Protein AF-S7NZ92-F1 (afdb_monomer_lite)

Foldseek 3Di:
DDDDPDDDDDDQQDWDWDDDPNDTFIWTFHDKAWWKWFFWQFPVPRDTDTDIPVQWADDPDAQDWIWGQDPVRDTTITGGNDIDTPMDTDIGGPPPCPPPPPDDDDDDD

pLDDT: mean 76.32, std 17.83, range [32.72, 94.44]

Radius of gyration: 21.05 Å; chains: 1; bounding box: 50×42×50 Å

Organism: Myotis brandtii (NCBI:txid109478)

Structure (mmCIF, N/CA/C/O backbone):
data_AF-S7NZ92-F1
#
_entry.id   AF-S7NZ92-F1
#
loop_
_atom_site.group_PDB
_atom_site.id
_atom_site.type_symbol
_atom_site.label_atom_id
_atom_site.label_alt_id
_atom_site.label_comp_id
_atom_site.label_asym_id
_atom_site.label_entity_id
_atom_site.label_seq_id
_atom_site.pdbx_PDB_ins_code
_atom_site.Cartn_x
_atom_site.Cartn_y
_atom_site.Cartn_z
_atom_site.occupancy
_atom_site.B_iso_or_equiv
_atom_site.auth_seq_id
_atom_site.auth_comp_id
_atom_site.auth_asym_id
_atom_site.auth_atom_id
_atom_site.pdbx_PDB_model_num
ATOM 1 N N . MET A 1 1 ? -19.317 9.715 -14.986 1.00 36.38 1 MET A N 1
ATOM 2 C CA . MET A 1 1 ? -17.957 10.288 -14.896 1.00 36.38 1 MET A CA 1
ATOM 3 C C . MET A 1 1 ? -17.322 9.707 -13.641 1.00 36.38 1 MET A C 1
ATOM 5 O O . MET A 1 1 ? -17.813 10.002 -12.562 1.00 36.38 1 MET A O 1
ATOM 9 N N . LYS A 1 2 ? -16.367 8.776 -13.759 1.00 32.72 2 LYS A N 1
ATOM 10 C CA . LYS A 1 2 ? -15.789 8.065 -12.605 1.00 32.72 2 LYS A CA 1
ATOM 11 C C . LYS A 1 2 ? -14.279 8.299 -12.612 1.00 32.72 2 LYS A C 1
ATOM 13 O O . LYS A 1 2 ? -13.538 7.553 -13.234 1.00 32.72 2 LYS A O 1
ATOM 18 N N . ALA A 1 3 ? -13.858 9.404 -12.013 1.00 46.50 3 ALA A N 1
ATOM 19 C CA . ALA A 1 3 ? -12.460 9.764 -11.828 1.00 46.50 3 ALA A CA 1
ATOM 20 C C . ALA A 1 3 ? -12.362 10.514 -10.496 1.00 46.50 3 ALA A C 1
ATOM 22 O O . ALA A 1 3 ? -13.005 11.555 -10.389 1.00 46.50 3 ALA A O 1
ATOM 23 N N . ALA A 1 4 ? -11.656 9.946 -9.503 1.00 40.25 4 ALA A N 1
ATOM 24 C CA . ALA A 1 4 ? -10.888 10.691 -8.484 1.00 40.25 4 ALA A CA 1
ATOM 25 C C . ALA A 1 4 ? -10.345 9.861 -7.293 1.00 40.25 4 ALA A C 1
ATOM 27 O O . ALA A 1 4 ? -9.470 10.384 -6.618 1.00 40.25 4 ALA A O 1
ATOM 28 N N . ASP A 1 5 ? -10.791 8.627 -7.007 1.00 46.81 5 ASP A N 1
ATOM 29 C CA . ASP A 1 5 ? -10.475 7.988 -5.698 1.00 46.81 5 ASP A CA 1
ATOM 30 C C . ASP A 1 5 ? -9.790 6.610 -5.759 1.00 46.81 5 ASP A C 1
ATOM 32 O O . ASP A 1 5 ? -9.781 5.866 -4.784 1.00 46.81 5 ASP A O 1
ATOM 36 N N . GLU A 1 6 ? -9.190 6.239 -6.889 1.00 46.56 6 GLU A N 1
ATOM 37 C CA . GLU A 1 6 ? -8.277 5.091 -6.921 1.00 46.56 6 GLU A CA 1
ATOM 38 C C . GLU A 1 6 ? -6.860 5.623 -7.137 1.00 46.56 6 GLU A C 1
ATOM 40 O O . GLU A 1 6 ? -6.634 6.331 -8.125 1.00 46.56 6 GLU A O 1
ATOM 45 N N . PRO A 1 7 ? -5.905 5.360 -6.218 1.00 48.25 7 PRO A N 1
ATOM 46 C CA . PRO A 1 7 ? -4.523 5.765 -6.435 1.00 48.25 7 PRO A CA 1
ATOM 47 C C . PRO A 1 7 ? -4.075 5.191 -7.780 1.00 48.25 7 PRO A C 1
ATOM 49 O O . PRO A 1 7 ? -4.404 4.053 -8.108 1.00 48.25 7 PRO A O 1
ATOM 52 N N . ALA A 1 8 ? -3.406 6.008 -8.595 1.00 53.06 8 ALA A N 1
ATOM 53 C CA . ALA A 1 8 ? -3.039 5.653 -9.959 1.00 53.06 8 ALA A CA 1
ATOM 54 C C . ALA A 1 8 ? -2.104 4.431 -9.958 1.00 53.06 8 ALA A C 1
ATOM 56 O O . ALA A 1 8 ? -0.887 4.555 -9.827 1.00 53.06 8 ALA A O 1
ATOM 57 N N . TYR A 1 9 ? -2.686 3.239 -10.065 1.00 58.47 9 TYR A N 1
ATOM 58 C CA . TYR A 1 9 ? -1.952 1.994 -10.193 1.00 58.47 9 TYR A CA 1
ATOM 59 C C . TYR A 1 9 ? -1.434 1.889 -11.622 1.00 58.47 9 TYR A C 1
ATOM 61 O O . TYR A 1 9 ? -2.202 1.927 -12.584 1.00 58.47 9 TYR A O 1
ATOM 69 N N . LEU A 1 10 ? -0.120 1.755 -11.769 1.00 68.69 10 LEU A N 1
ATOM 70 C CA . LEU A 1 10 ? 0.480 1.491 -13.069 1.00 68.69 10 LEU A CA 1
ATOM 71 C C . LEU A 1 10 ? 0.170 0.045 -13.468 1.00 68.69 10 LEU A C 1
ATOM 73 O O . LEU A 1 10 ? 0.404 -0.883 -12.694 1.00 68.69 10 LEU A O 1
ATOM 77 N N . THR A 1 11 ? -0.384 -0.151 -14.661 1.00 73.50 11 THR A N 1
ATOM 78 C CA . THR A 1 11 ? -0.798 -1.470 -15.147 1.00 73.50 11 THR A CA 1
ATOM 79 C C . THR A 1 11 ? 0.395 -2.354 -15.511 1.00 73.50 11 THR A C 1
ATOM 81 O O . THR A 1 11 ? 1.471 -1.874 -15.871 1.00 73.50 11 THR A O 1
ATOM 84 N N . VAL A 1 12 ? 0.205 -3.676 -15.463 1.00 81.00 12 VAL A N 1
ATOM 85 C CA . VAL A 1 12 ? 1.179 -4.616 -16.036 1.00 81.00 12 VAL A CA 1
ATOM 86 C C . VAL A 1 12 ? 1.349 -4.309 -17.524 1.00 81.00 12 VAL A C 1
ATOM 88 O O . VAL A 1 12 ? 0.371 -4.108 -18.237 1.00 81.00 12 VAL A O 1
ATOM 91 N N . GLY A 1 13 ? 2.594 -4.267 -17.986 1.00 76.56 13 GLY A N 1
ATOM 92 C CA . GLY A 1 13 ? 2.947 -3.923 -19.359 1.00 76.56 13 GLY A CA 1
ATOM 93 C C . GLY A 1 13 ? 3.295 -2.451 -19.571 1.00 76.56 13 GLY A C 1
ATOM 94 O O . GLY A 1 13 ? 3.901 -2.148 -20.600 1.00 76.56 13 GLY A O 1
ATOM 95 N N . THR A 1 14 ? 2.997 -1.571 -18.607 1.00 80.31 14 THR A N 1
ATOM 96 C CA . THR A 1 14 ? 3.387 -0.157 -18.663 1.00 80.31 14 THR A CA 1
ATOM 97 C C . THR A 1 14 ? 4.907 -0.018 -18.620 1.00 80.31 14 THR A C 1
ATOM 99 O O . THR A 1 14 ? 5.577 -0.589 -17.751 1.00 80.31 14 THR A O 1
ATOM 102 N N . ASP A 1 15 ? 5.437 0.739 -19.577 1.00 82.12 15 ASP A N 1
ATOM 103 C CA . ASP A 1 15 ? 6.840 1.130 -19.641 1.00 82.12 15 ASP A CA 1
ATOM 104 C C . ASP A 1 15 ? 7.117 2.229 -18.611 1.00 82.12 15 ASP A C 1
ATOM 106 O O . ASP A 1 15 ? 6.418 3.240 -18.538 1.00 82.12 15 ASP A O 1
ATOM 110 N N . VAL A 1 16 ? 8.120 1.996 -17.772 1.00 83.19 16 VAL A N 1
ATOM 111 C CA . VAL A 1 16 ? 8.534 2.875 -16.679 1.00 83.19 16 VAL A CA 1
ATOM 112 C C . VAL A 1 16 ? 10.050 3.032 -16.682 1.00 83.19 16 VAL A C 1
ATOM 114 O O . VAL A 1 16 ? 10.788 2.146 -17.107 1.00 83.19 16 VAL A O 1
ATOM 117 N N . SER A 1 17 ? 10.546 4.155 -16.172 1.00 81.62 17 SER A N 1
ATOM 118 C CA . SER A 1 17 ? 11.979 4.381 -15.990 1.00 81.62 17 SER A CA 1
ATOM 119 C C . SER A 1 17 ? 12.363 4.169 -14.526 1.00 81.62 17 SER A C 1
ATOM 121 O O . SER A 1 17 ? 11.877 4.846 -13.620 1.00 81.62 17 SER A O 1
ATOM 123 N N . ALA A 1 18 ? 13.244 3.202 -14.274 1.00 79.00 18 ALA A N 1
ATOM 124 C CA . ALA A 1 18 ? 13.759 2.927 -12.940 1.00 79.00 18 ALA A CA 1
ATOM 125 C C . ALA A 1 18 ? 15.099 3.644 -12.744 1.00 79.00 18 ALA A C 1
ATOM 127 O O . ALA A 1 18 ? 16.046 3.419 -13.497 1.00 79.00 18 ALA A O 1
ATOM 128 N N . LYS A 1 19 ? 15.200 4.490 -11.714 1.00 78.81 19 LYS A N 1
ATOM 129 C CA . LYS A 1 19 ? 16.468 5.119 -11.330 1.00 78.81 19 LYS A CA 1
ATOM 130 C C . LYS A 1 19 ? 17.302 4.144 -10.501 1.00 78.81 19 LYS A C 1
ATOM 132 O O . LYS A 1 19 ? 16.913 3.785 -9.392 1.00 78.81 19 LYS A O 1
ATOM 137 N N . TYR A 1 20 ? 18.479 3.776 -10.992 1.00 74.62 20 TYR A N 1
ATOM 138 C CA . TYR A 1 20 ? 19.449 2.959 -10.272 1.00 74.62 20 TYR A CA 1
ATOM 139 C C . TYR A 1 20 ? 20.835 3.605 -10.341 1.00 74.62 20 TYR A C 1
ATOM 141 O O . TYR A 1 20 ? 21.366 3.844 -11.420 1.00 74.62 20 TYR A O 1
ATOM 149 N N . ARG A 1 21 ? 21.420 3.920 -9.175 1.00 79.50 21 ARG A N 1
ATOM 150 C CA . ARG A 1 21 ? 22.768 4.520 -9.046 1.00 79.50 21 ARG A CA 1
ATOM 151 C C . ARG A 1 21 ? 23.028 5.737 -9.960 1.00 79.50 21 ARG A C 1
ATOM 153 O O . ARG A 1 21 ? 24.134 5.923 -10.446 1.00 79.50 21 ARG A O 1
ATOM 160 N N . GLY A 1 22 ? 22.012 6.574 -10.181 1.00 78.44 22 GLY A N 1
ATOM 161 C CA . GLY A 1 22 ? 22.127 7.789 -11.003 1.00 78.44 22 GLY A CA 1
ATOM 162 C C . GLY A 1 22 ? 21.847 7.594 -12.496 1.00 78.44 22 GLY A C 1
ATOM 163 O O . GLY A 1 22 ? 21.729 8.588 -13.202 1.00 78.44 22 GLY A O 1
ATOM 164 N N . ALA A 1 23 ? 21.658 6.357 -12.958 1.00 77.50 23 ALA A N 1
ATOM 165 C CA . ALA A 1 23 ? 21.188 6.053 -14.304 1.00 77.50 23 ALA A CA 1
ATOM 166 C C . ALA A 1 23 ? 19.693 5.718 -14.290 1.00 77.50 23 ALA A C 1
ATOM 168 O O . ALA A 1 23 ? 19.182 5.164 -13.314 1.00 77.50 23 ALA A O 1
ATOM 169 N N . PHE A 1 24 ? 18.993 6.040 -15.373 1.00 76.69 24 PHE A N 1
ATOM 170 C CA . PHE A 1 24 ? 17.634 5.567 -15.609 1.00 76.69 24 PHE A CA 1
ATOM 171 C C . PHE A 1 24 ? 17.699 4.386 -16.573 1.00 76.69 24 PHE A C 1
ATOM 173 O O . PHE A 1 24 ? 18.244 4.517 -17.665 1.00 76.69 24 PHE A O 1
ATOM 180 N N . CYS A 1 25 ? 17.159 3.242 -16.161 1.00 78.50 25 CYS A N 1
ATOM 181 C CA . CYS A 1 25 ? 16.984 2.085 -17.030 1.00 78.50 25 CYS A CA 1
ATOM 182 C C . CYS A 1 25 ? 15.514 1.963 -17.417 1.00 78.50 25 CYS A C 1
ATOM 184 O O . CYS A 1 25 ? 14.629 2.091 -16.564 1.00 78.50 25 CYS A O 1
ATOM 186 N N . GLU A 1 26 ? 15.264 1.674 -18.688 1.00 80.94 26 GLU A N 1
ATOM 187 C CA . GLU A 1 26 ? 13.938 1.301 -19.159 1.00 80.94 26 GLU A CA 1
ATOM 188 C C . GLU A 1 26 ? 13.551 -0.043 -18.541 1.00 80.94 26 GLU A C 1
ATOM 190 O O . GLU A 1 26 ? 14.295 -1.030 -18.564 1.00 80.94 26 GLU A O 1
ATOM 195 N N . ALA A 1 27 ? 12.379 -0.069 -17.928 1.00 85.31 27 ALA A N 1
ATOM 196 C CA . ALA A 1 27 ? 11.841 -1.253 -17.306 1.00 85.31 27 ALA A CA 1
ATOM 197 C C . ALA A 1 27 ? 10.3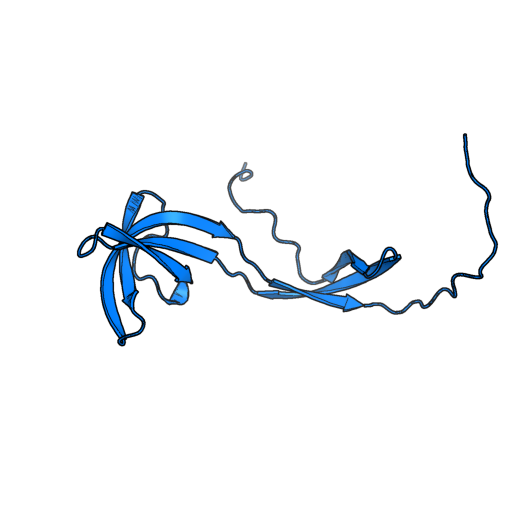53 -1.353 -17.625 1.00 85.31 27 ALA A C 1
ATOM 199 O O . ALA A 1 27 ? 9.653 -0.359 -17.782 1.00 85.31 27 ALA A O 1
ATOM 200 N N . LYS A 1 28 ? 9.850 -2.575 -17.711 1.00 82.81 28 LYS A N 1
ATOM 201 C CA . LYS A 1 28 ? 8.431 -2.830 -17.936 1.00 82.81 28 LYS A CA 1
ATOM 202 C C . LYS A 1 28 ? 7.837 -3.458 -16.692 1.00 82.81 28 LYS A C 1
ATOM 204 O O . LYS A 1 28 ? 8.413 -4.398 -16.139 1.00 82.81 28 LYS A O 1
ATOM 209 N N . ILE A 1 29 ? 6.686 -2.966 -16.242 1.00 85.94 29 ILE A N 1
ATOM 210 C CA . ILE A 1 29 ? 5.982 -3.567 -15.104 1.00 85.94 29 ILE A CA 1
ATOM 211 C C . ILE A 1 29 ? 5.540 -4.975 -15.496 1.00 85.94 29 ILE A C 1
ATOM 213 O O . ILE A 1 29 ? 4.751 -5.152 -16.419 1.00 85.94 29 ILE A O 1
ATOM 217 N N . LYS A 1 30 ? 6.045 -5.984 -14.786 1.00 83.25 30 LYS A N 1
ATOM 218 C CA . LYS A 1 30 ? 5.698 -7.394 -14.998 1.00 83.25 30 LYS A CA 1
ATOM 219 C C . LYS A 1 30 ? 4.596 -7.849 -14.056 1.00 83.25 30 LYS A C 1
ATOM 221 O O . LYS A 1 30 ? 3.701 -8.575 -14.470 1.00 83.25 30 LYS A O 1
ATOM 226 N N . THR A 1 31 ? 4.660 -7.434 -12.796 1.00 77.81 31 THR A N 1
ATOM 227 C CA . THR A 1 31 ? 3.640 -7.766 -11.800 1.00 77.81 31 THR A CA 1
ATOM 228 C C . THR A 1 31 ? 3.377 -6.580 -10.896 1.00 77.81 31 THR A C 1
ATOM 230 O O . THR A 1 31 ? 4.302 -5.886 -10.474 1.00 77.81 31 THR A O 1
ATOM 233 N N . VAL A 1 32 ? 2.104 -6.385 -10.573 1.00 80.75 32 VAL A N 1
ATOM 234 C CA . VAL A 1 32 ? 1.642 -5.399 -9.600 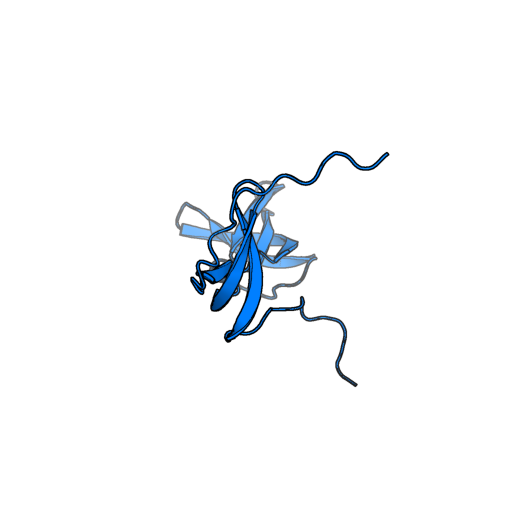1.00 80.75 32 VAL A CA 1
ATOM 235 C C . VAL A 1 32 ? 1.065 -6.173 -8.431 1.00 80.75 32 VAL A C 1
ATOM 237 O O . VAL A 1 32 ? 0.145 -6.969 -8.608 1.00 80.75 32 VAL A O 1
ATOM 240 N N . LYS A 1 33 ? 1.609 -5.959 -7.238 1.00 79.56 33 LYS A N 1
ATOM 241 C CA . LYS A 1 33 ? 1.052 -6.500 -6.002 1.00 79.56 33 LYS A CA 1
ATOM 242 C C . LYS A 1 33 ? 0.451 -5.346 -5.216 1.00 79.56 33 LYS A C 1
ATOM 244 O O . LYS A 1 33 ? 1.180 -4.576 -4.590 1.00 79.56 33 LYS A O 1
ATOM 249 N N . ARG A 1 34 ? -0.875 -5.223 -5.283 1.00 79.31 34 ARG A N 1
ATOM 250 C CA . ARG A 1 34 ? -1.621 -4.225 -4.516 1.00 79.31 34 ARG A CA 1
ATOM 251 C C . ARG A 1 34 ? -1.465 -4.532 -3.031 1.00 79.31 34 ARG A C 1
ATOM 253 O O . ARG A 1 34 ? -1.721 -5.656 -2.614 1.00 79.31 34 ARG A O 1
ATOM 260 N N . LEU A 1 35 ? -0.999 -3.553 -2.270 1.00 82.31 35 LEU A N 1
ATOM 261 C CA . LEU A 1 35 ? -0.737 -3.687 -0.841 1.00 82.31 35 LEU A CA 1
ATOM 262 C C . LEU A 1 35 ? -1.144 -2.396 -0.150 1.00 82.31 35 LEU A C 1
ATOM 264 O O . LEU A 1 35 ? -0.659 -1.323 -0.509 1.00 82.31 35 LEU A O 1
ATOM 268 N N . VAL A 1 36 ? -1.999 -2.500 0.864 1.00 86.19 36 VAL A N 1
ATOM 269 C CA . VAL A 1 36 ? -2.415 -1.347 1.661 1.00 86.19 36 VAL A CA 1
ATOM 270 C C . VAL A 1 36 ? -1.919 -1.538 3.087 1.00 86.19 36 VAL A C 1
ATOM 272 O O . VAL A 1 36 ? -2.246 -2.504 3.770 1.00 86.19 36 VAL A O 1
ATOM 275 N N . LYS A 1 37 ? -1.100 -0.596 3.552 1.00 89.75 37 LYS A N 1
ATOM 276 C CA . LYS A 1 37 ? -0.686 -0.510 4.951 1.00 89.75 37 LYS A CA 1
ATOM 277 C C . LYS A 1 37 ? -1.731 0.282 5.720 1.00 89.75 37 LYS A C 1
ATOM 279 O O . LYS A 1 37 ? -1.892 1.489 5.529 1.00 89.75 37 LYS A O 1
ATOM 284 N N . VAL A 1 38 ? -2.422 -0.408 6.608 1.00 91.94 38 VAL A N 1
ATOM 285 C CA . VAL A 1 38 ? -3.437 0.134 7.497 1.00 91.94 38 VAL A CA 1
ATOM 286 C C . VAL A 1 38 ? -2.769 0.468 8.825 1.00 91.94 38 VAL A C 1
ATOM 288 O O . VAL A 1 38 ? -2.306 -0.407 9.553 1.00 91.94 38 VAL A O 1
ATOM 291 N N . LYS A 1 39 ? -2.695 1.758 9.145 1.00 93.62 39 LYS A N 1
ATOM 292 C CA . LYS A 1 39 ? -2.349 2.223 10.484 1.00 93.62 39 LYS A CA 1
ATOM 293 C C . LYS A 1 39 ? -3.608 2.170 11.330 1.00 93.62 39 LYS A C 1
ATOM 295 O O . LYS A 1 39 ? -4.514 2.974 11.115 1.00 93.62 39 LYS A O 1
ATOM 300 N N . VAL A 1 40 ? -3.647 1.257 12.284 1.00 93.12 40 VAL A N 1
ATOM 301 C CA . VAL A 1 40 ? -4.730 1.127 13.255 1.00 93.12 40 VAL A CA 1
ATOM 302 C C . VAL A 1 40 ? -4.291 1.632 14.623 1.00 93.12 40 VAL A C 1
ATOM 304 O O . VAL A 1 40 ? -3.105 1.629 14.939 1.00 93.12 40 VAL A O 1
ATOM 307 N N . LEU A 1 41 ? -5.242 2.103 15.415 1.00 93.62 41 LEU A N 1
ATOM 308 C CA . LEU A 1 41 ? -5.089 2.496 16.808 1.00 93.62 41 LEU A CA 1
ATOM 309 C C . LEU A 1 41 ? -5.839 1.469 17.657 1.00 93.62 41 LEU A C 1
ATOM 311 O O . LEU A 1 41 ? -7.065 1.413 17.595 1.00 93.62 41 LEU A O 1
ATOM 315 N N . LEU A 1 42 ? -5.115 0.643 18.402 1.00 90.56 42 LEU A N 1
ATOM 316 C CA . LEU A 1 42 ? -5.680 -0.399 19.253 1.00 90.56 42 LEU A CA 1
ATOM 317 C C . LEU A 1 42 ? -6.416 0.257 20.420 1.00 90.56 42 LEU A C 1
ATOM 319 O O . LEU A 1 42 ? -5.840 1.076 21.134 1.00 90.56 42 LEU A O 1
ATOM 323 N N . LYS A 1 43 ? -7.692 -0.086 20.623 1.00 87.75 43 LYS A N 1
ATOM 324 C CA . LYS A 1 43 ? -8.501 0.530 21.688 1.00 87.75 43 LYS A CA 1
ATOM 325 C C . LYS A 1 43 ? -8.085 0.100 23.090 1.00 87.75 43 LYS A C 1
ATOM 327 O O . LYS A 1 43 ? -8.284 0.863 24.027 1.00 87.75 43 LYS A O 1
ATOM 332 N N . GLN A 1 44 ? -7.539 -1.106 23.228 1.00 82.75 44 GLN A N 1
ATOM 333 C CA . GLN A 1 44 ? -7.159 -1.658 24.526 1.00 82.75 44 GLN A CA 1
ATOM 334 C C . GLN A 1 44 ? -5.960 -0.917 25.133 1.00 82.75 44 GLN A C 1
ATOM 336 O O . GLN A 1 44 ? -6.003 -0.548 26.301 1.00 82.75 44 GLN A O 1
ATOM 341 N N . ASP A 1 45 ? -4.935 -0.640 24.320 1.00 81.81 45 ASP A N 1
ATOM 342 C CA . ASP A 1 45 ? -3.656 -0.085 24.788 1.00 81.81 45 ASP A CA 1
ATOM 343 C C . ASP A 1 45 ? -3.383 1.341 24.270 1.00 81.81 45 ASP A C 1
ATOM 345 O O . ASP A 1 45 ? -2.349 1.935 24.567 1.00 81.81 45 ASP A O 1
ATOM 349 N N . ASN A 1 46 ? -4.297 1.901 23.468 1.00 84.81 46 ASN A N 1
ATOM 350 C CA . ASN A 1 46 ? -4.161 3.193 22.783 1.00 84.81 46 ASN A CA 1
ATOM 351 C C . ASN A 1 46 ? -2.866 3.315 21.948 1.00 84.81 46 ASN A C 1
ATOM 353 O O . ASN A 1 46 ? -2.349 4.408 21.704 1.00 84.81 46 ASN A O 1
ATOM 357 N N . THR A 1 47 ? -2.325 2.177 21.511 1.00 87.50 47 THR A N 1
ATOM 358 C CA . THR A 1 47 ? -1.102 2.070 20.715 1.00 87.50 47 THR A CA 1
ATOM 359 C C . THR A 1 47 ? -1.439 2.028 19.230 1.00 87.50 47 THR A C 1
ATOM 361 O O . THR A 1 47 ? -2.474 1.508 18.816 1.00 87.50 47 THR A O 1
ATOM 364 N N . THR A 1 48 ? -0.568 2.583 18.385 1.00 90.06 48 THR A N 1
ATOM 365 C CA . THR A 1 48 ? -0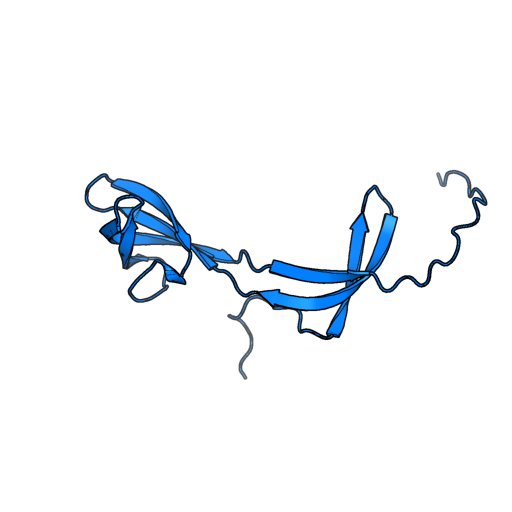.754 2.488 16.932 1.00 90.06 48 THR A CA 1
ATOM 366 C C . THR A 1 48 ? 0.044 1.338 16.348 1.00 90.06 48 THR A C 1
ATOM 368 O O . THR A 1 48 ? 1.259 1.291 16.532 1.00 90.06 48 THR A O 1
ATOM 371 N N . GLN A 1 49 ? -0.605 0.491 15.558 1.00 90.12 49 GLN A N 1
ATOM 372 C CA . GLN A 1 49 ? 0.027 -0.603 14.833 1.00 90.12 49 GLN A CA 1
ATOM 373 C C . GLN A 1 49 ? -0.118 -0.401 13.324 1.00 90.12 49 GLN A C 1
ATOM 375 O O . GLN A 1 49 ? -1.125 0.112 12.837 1.00 90.12 49 GLN A O 1
ATOM 380 N N . LEU A 1 50 ? 0.905 -0.800 12.572 1.00 90.69 50 LEU A N 1
ATOM 381 C CA . LEU A 1 50 ? 0.861 -0.834 11.116 1.00 90.69 50 LEU A CA 1
ATOM 382 C C . LEU A 1 50 ? 0.677 -2.285 10.672 1.00 90.69 50 LEU A C 1
ATOM 384 O O . LEU A 1 50 ? 1.580 -3.102 10.836 1.00 90.69 50 LEU A O 1
ATOM 388 N N . VAL A 1 51 ? -0.484 -2.595 10.111 1.00 90.31 51 VAL A N 1
ATOM 389 C CA . VAL A 1 51 ? -0.823 -3.927 9.597 1.00 90.31 51 VAL A CA 1
ATOM 390 C C . VAL A 1 51 ? -1.179 -3.841 8.113 1.00 90.31 51 VAL A C 1
ATOM 392 O O . VAL A 1 51 ? -1.359 -2.753 7.570 1.00 90.31 51 VAL A O 1
ATOM 395 N N . GLN A 1 52 ? -1.219 -4.976 7.423 1.00 89.31 52 GLN A N 1
ATOM 396 C CA . GLN A 1 52 ? -1.714 -5.041 6.043 1.00 89.31 52 GLN A CA 1
ATOM 397 C C . GLN A 1 52 ? -3.227 -5.227 6.035 1.00 89.31 52 GLN A C 1
ATOM 399 O O . GLN A 1 52 ? -3.780 -5.739 7.006 1.00 89.31 52 GLN A O 1
ATOM 404 N N . ASP A 1 53 ? -3.879 -4.850 4.939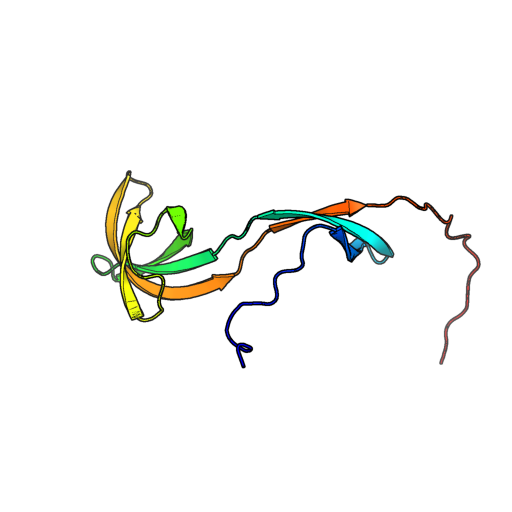 1.00 87.44 53 ASP A N 1
ATOM 405 C CA . ASP A 1 53 ? -5.321 -5.022 4.769 1.00 87.44 53 ASP A CA 1
ATOM 406 C C . ASP A 1 53 ? -5.785 -6.479 4.933 1.00 87.44 53 ASP A C 1
ATOM 408 O O . ASP A 1 53 ? -6.823 -6.708 5.540 1.00 87.44 53 ASP A O 1
ATOM 412 N N . ASP A 1 54 ? -4.970 -7.457 4.527 1.00 86.94 54 ASP A N 1
ATOM 413 C CA . ASP A 1 54 ? -5.246 -8.894 4.705 1.00 86.94 54 ASP A CA 1
ATOM 414 C C . ASP A 1 54 ? -5.415 -9.308 6.185 1.00 86.94 54 ASP A C 1
ATOM 416 O O . ASP A 1 54 ? -6.176 -10.210 6.528 1.00 86.94 54 ASP A O 1
ATOM 420 N N . GLN A 1 55 ? -4.742 -8.593 7.092 1.00 87.56 55 GLN A N 1
ATOM 421 C CA . GLN A 1 55 ? -4.761 -8.849 8.536 1.00 87.56 55 GLN A CA 1
ATOM 422 C C . GLN A 1 55 ? -5.840 -8.034 9.269 1.00 87.56 55 GLN A C 1
ATOM 424 O O . GLN A 1 55 ? -5.959 -8.140 10.494 1.00 87.56 55 GLN A O 1
ATOM 429 N N . VAL A 1 56 ? -6.594 -7.207 8.538 1.00 90.56 56 VAL A N 1
ATOM 430 C CA . VAL A 1 56 ? -7.635 -6.316 9.056 1.00 90.56 56 VAL A CA 1
ATOM 431 C C . VAL A 1 56 ? -8.993 -6.859 8.638 1.00 90.56 56 VAL A C 1
ATOM 433 O O . VAL A 1 56 ? -9.320 -6.948 7.459 1.00 90.56 56 VAL A O 1
ATOM 436 N N . LYS A 1 57 ? -9.830 -7.178 9.617 1.00 90.44 57 LYS A N 1
ATOM 437 C CA . LYS A 1 57 ? -11.223 -7.549 9.399 1.00 90.44 57 LYS A CA 1
ATOM 438 C C . LYS A 1 57 ? -12.115 -6.338 9.621 1.00 90.44 57 LYS A C 1
ATOM 440 O O . LYS A 1 57 ? -12.157 -5.780 10.715 1.00 90.44 57 LYS A O 1
ATOM 445 N N . GLY A 1 58 ? -12.850 -5.955 8.584 1.00 90.00 58 GLY A N 1
ATOM 446 C CA . GLY A 1 58 ? -13.831 -4.875 8.645 1.00 90.00 58 GLY A CA 1
ATOM 447 C C . GLY A 1 58 ? -13.668 -3.849 7.523 1.00 90.00 58 GLY A C 1
ATOM 448 O O . GLY A 1 58 ? -12.933 -4.076 6.560 1.00 90.00 58 GLY A O 1
ATOM 449 N N . PRO A 1 59 ? -14.382 -2.717 7.609 1.00 89.69 59 PRO A N 1
ATOM 450 C CA . PRO A 1 59 ? -14.327 -1.673 6.593 1.00 89.69 59 PRO A CA 1
ATOM 451 C C . PRO A 1 59 ? -12.968 -0.956 6.593 1.00 89.69 59 PRO A C 1
ATOM 453 O O . PRO A 1 59 ? -12.604 -0.297 7.564 1.00 89.69 59 PRO A O 1
ATOM 456 N N . LEU A 1 60 ? -12.248 -1.008 5.466 1.00 88.44 60 LEU A N 1
ATOM 457 C CA . LEU A 1 60 ? -10.988 -0.283 5.237 1.00 88.44 60 LEU A CA 1
ATOM 458 C C . LEU A 1 60 ? -11.231 1.219 5.014 1.00 88.44 60 LEU A C 1
ATOM 460 O O . LEU A 1 60 ? -11.008 1.755 3.930 1.00 88.44 60 LEU A O 1
ATOM 464 N N . ARG A 1 61 ? -11.714 1.912 6.045 1.00 90.12 61 ARG A N 1
ATOM 465 C CA . ARG A 1 61 ? -11.986 3.352 6.036 1.00 90.12 61 ARG A CA 1
ATOM 466 C C . ARG A 1 61 ? -11.382 4.002 7.276 1.00 90.12 61 ARG A C 1
ATOM 468 O O . ARG A 1 61 ? -11.558 3.509 8.383 1.00 90.12 61 ARG A O 1
ATOM 475 N N . VAL A 1 62 ? -10.708 5.138 7.099 1.00 92.00 62 VAL A N 1
ATOM 476 C CA . VAL A 1 62 ? -10.186 5.937 8.220 1.00 92.00 62 VAL A CA 1
ATOM 477 C C . VAL A 1 62 ? -11.325 6.331 9.169 1.00 92.00 62 VAL A C 1
ATOM 479 O O . VAL A 1 62 ? -12.383 6.770 8.727 1.00 92.00 62 VAL A O 1
ATOM 482 N N . GLY A 1 63 ? -11.110 6.145 10.468 1.00 91.06 63 GLY A N 1
ATOM 483 C CA . GLY A 1 63 ? -12.086 6.349 11.537 1.00 91.06 63 GLY A CA 1
ATOM 484 C C . GLY A 1 63 ? -13.008 5.154 11.794 1.00 91.06 63 GLY A C 1
ATOM 485 O O . GLY A 1 63 ? -13.768 5.189 12.757 1.00 91.06 63 GLY A O 1
ATOM 486 N N . ALA A 1 64 ? -12.954 4.096 10.980 1.00 93.31 64 ALA A N 1
ATOM 487 C CA . ALA A 1 64 ? -13.778 2.914 11.194 1.00 93.31 64 ALA A CA 1
ATOM 488 C C . ALA A 1 64 ? -13.165 1.960 12.229 1.00 93.31 64 ALA A C 1
ATOM 490 O O . ALA A 1 64 ? -11.941 1.846 12.339 1.00 93.31 64 ALA A O 1
ATOM 491 N N . ILE A 1 65 ? -14.040 1.273 12.965 1.00 93.19 65 ILE A N 1
ATOM 492 C CA . ILE A 1 65 ? -13.677 0.217 13.911 1.00 93.19 65 ILE A CA 1
ATOM 493 C C . ILE A 1 65 ? -13.473 -1.080 13.124 1.00 93.19 65 ILE A C 1
ATOM 495 O O . ILE A 1 65 ? -14.337 -1.478 12.340 1.00 93.19 65 ILE A O 1
ATOM 499 N N . VAL A 1 66 ? -12.324 -1.710 13.326 1.00 93.44 66 VAL A N 1
ATOM 500 C CA . VAL A 1 66 ? -11.890 -2.941 12.665 1.00 93.44 66 VAL A CA 1
ATOM 501 C C . VAL A 1 66 ? -11.219 -3.867 13.668 1.00 93.44 66 VAL A C 1
ATOM 503 O O . VAL A 1 66 ? -10.706 -3.422 14.689 1.00 93.44 66 VAL A O 1
ATOM 506 N N . GLU A 1 67 ? -11.175 -5.156 13.367 1.00 93.19 67 GLU A N 1
ATOM 507 C CA . GLU A 1 67 ? -10.398 -6.121 14.142 1.00 93.19 67 GLU A CA 1
ATOM 508 C C . GLU A 1 67 ? -9.092 -6.427 13.422 1.00 93.19 67 GLU A C 1
ATOM 510 O O . GLU A 1 67 ? -9.095 -6.853 12.267 1.00 93.19 67 GLU A O 1
ATOM 515 N N . THR A 1 68 ? -7.961 -6.245 14.094 1.00 91.06 68 THR A N 1
ATOM 516 C CA . THR A 1 68 ? -6.651 -6.576 13.522 1.00 91.06 68 THR A CA 1
ATOM 517 C C . THR A 1 68 ? -6.034 -7.758 14.232 1.00 91.06 68 THR A C 1
ATOM 519 O O . THR A 1 68 ? -6.096 -7.842 15.459 1.00 91.06 68 THR A O 1
ATOM 522 N N . ARG A 1 69 ? -5.418 -8.665 13.468 1.00 87.69 69 ARG A N 1
ATOM 523 C CA . ARG A 1 69 ? -4.664 -9.776 14.051 1.00 87.69 69 ARG A CA 1
ATOM 524 C C . ARG A 1 69 ? -3.345 -9.261 14.634 1.00 87.69 69 ARG A C 1
ATOM 526 O O . ARG A 1 69 ? -2.505 -8.743 13.896 1.00 87.69 69 ARG A O 1
ATOM 533 N N . THR A 1 70 ? -3.160 -9.430 15.936 1.00 80.56 70 THR A N 1
ATOM 534 C CA . THR A 1 70 ? -1.908 -9.130 16.642 1.00 80.56 70 THR A CA 1
ATOM 535 C C . THR A 1 70 ? -0.840 -10.185 16.333 1.00 80.56 70 THR A C 1
ATOM 537 O O . THR A 1 70 ? -1.123 -11.251 15.777 1.00 80.56 70 THR A O 1
ATOM 540 N N . SER A 1 71 ? 0.414 -9.904 16.694 1.00 77.12 71 SER A N 1
ATOM 541 C CA . SER A 1 71 ? 1.524 -10.865 16.587 1.00 77.12 71 SER A CA 1
ATOM 542 C C . SER A 1 71 ? 1.283 -12.152 17.379 1.00 77.12 71 SER A C 1
ATOM 544 O O . SER A 1 71 ? 1.788 -13.202 16.994 1.00 77.12 71 SER A O 1
ATOM 546 N N . ASP A 1 72 ? 0.461 -12.079 18.424 1.00 80.12 72 ASP A N 1
ATOM 547 C CA . ASP A 1 72 ? 0.102 -13.211 19.281 1.00 80.12 72 ASP A CA 1
ATOM 548 C C . ASP A 1 72 ? -1.041 -14.058 18.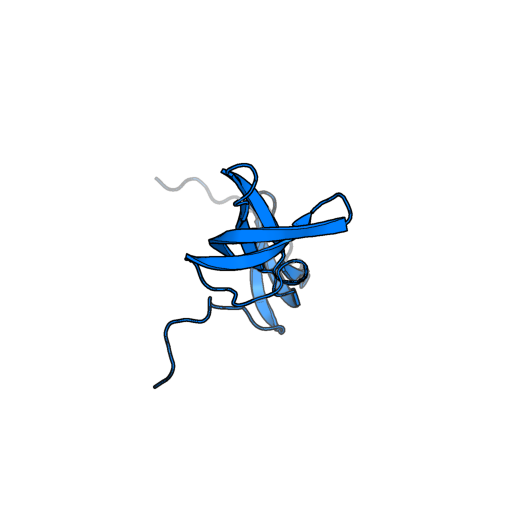689 1.00 80.12 72 ASP A C 1
ATOM 550 O O . ASP A 1 72 ? -1.489 -15.031 19.291 1.00 80.12 72 ASP A O 1
ATOM 554 N N . GLY A 1 73 ? -1.533 -13.696 17.497 1.00 81.44 73 GLY A N 1
ATOM 555 C CA . GLY A 1 73 ? -2.602 -14.399 16.788 1.00 81.44 73 GLY A CA 1
ATOM 556 C C . GLY A 1 73 ? -4.015 -14.066 17.275 1.00 81.44 73 GLY A C 1
ATOM 557 O O . GLY A 1 73 ? -4.981 -14.537 16.672 1.00 81.44 73 GLY A O 1
ATOM 558 N N . SER A 1 74 ? -4.153 -13.237 18.313 1.00 86.38 74 SER A N 1
ATOM 559 C CA . SER A 1 74 ? -5.443 -12.739 18.789 1.00 86.38 74 SER A CA 1
ATOM 560 C C . SER A 1 74 ? -5.992 -11.646 17.868 1.00 86.38 74 SER A C 1
ATOM 562 O O . SER A 1 74 ? -5.251 -10.965 17.157 1.00 86.38 74 SER A O 1
ATOM 564 N N . PHE A 1 75 ? -7.315 -11.491 17.848 1.00 87.00 75 PHE A N 1
ATOM 565 C CA . PHE A 1 75 ? -7.968 -10.361 17.191 1.00 87.00 75 PHE A CA 1
ATOM 566 C C . PHE A 1 75 ? -8.248 -9.295 18.240 1.00 87.00 75 PHE A C 1
ATOM 568 O O . PHE A 1 75 ? -8.766 -9.603 19.313 1.00 87.00 75 PHE A O 1
ATOM 575 N N . GLN A 1 76 ? -7.876 -8.055 17.940 1.00 90.12 76 GLN A N 1
ATOM 576 C CA . GLN A 1 76 ? -8.109 -6.930 18.834 1.00 90.12 76 GLN A CA 1
ATOM 577 C C . GLN A 1 76 ? -8.827 -5.807 18.094 1.00 90.12 76 GLN A C 1
ATOM 579 O O . GLN A 1 76 ? -8.531 -5.524 16.929 1.00 90.12 76 GLN A O 1
ATOM 584 N N . GLU A 1 77 ? -9.774 -5.173 18.786 1.00 92.69 77 GLU A N 1
ATOM 585 C CA . GLU A 1 77 ? -10.521 -4.040 18.255 1.00 92.69 77 GLU A CA 1
ATOM 586 C C . GLU A 1 77 ? -9.610 -2.810 18.136 1.00 92.69 77 GLU A C 1
ATOM 588 O O . GLU A 1 77 ? -8.960 -2.371 19.092 1.00 92.69 77 GLU A O 1
ATOM 593 N N . ALA A 1 78 ? -9.583 -2.238 16.941 1.00 93.88 78 ALA A N 1
ATOM 594 C CA . ALA A 1 78 ? -8.744 -1.116 16.583 1.00 93.88 78 ALA A CA 1
ATOM 595 C C . ALA A 1 78 ? -9.510 -0.129 15.695 1.00 93.88 78 ALA A C 1
ATOM 597 O O . ALA A 1 78 ? -10.480 -0.474 15.028 1.00 93.88 78 ALA A O 1
ATOM 598 N N . ILE A 1 79 ? -9.070 1.123 15.663 1.00 94.06 79 ILE A N 1
ATOM 599 C CA . ILE A 1 79 ? -9.640 2.162 14.803 1.00 94.06 79 ILE A CA 1
ATOM 600 C C . ILE A 1 79 ? -8.634 2.490 13.709 1.00 94.06 79 ILE A C 1
ATOM 602 O O . ILE A 1 79 ? -7.481 2.798 14.004 1.00 94.06 79 ILE A O 1
ATOM 606 N N . ILE A 1 80 ? -9.041 2.481 12.442 1.00 94.44 80 ILE A N 1
ATOM 607 C CA . ILE A 1 80 ? -8.141 2.875 11.352 1.00 94.44 80 ILE A CA 1
ATOM 608 C C . ILE A 1 80 ? -7.812 4.364 11.481 1.00 94.44 80 ILE A C 1
ATOM 610 O O . ILE A 1 80 ? -8.663 5.224 11.295 1.00 94.44 80 ILE A O 1
ATOM 614 N N . SER A 1 81 ? -6.554 4.688 11.746 1.00 93.75 81 SER A N 1
ATOM 615 C CA . SER A 1 81 ? -6.055 6.061 11.822 1.00 93.75 81 SER A CA 1
ATOM 616 C C . SER A 1 81 ? -5.581 6.574 10.460 1.00 93.75 81 SER A C 1
ATOM 618 O O . SER A 1 81 ? -5.772 7.745 10.139 1.00 93.75 81 SER A O 1
ATOM 620 N N . LYS A 1 82 ? -4.964 5.714 9.639 1.00 91.12 82 LYS A N 1
ATOM 621 C CA . LYS A 1 82 ? -4.454 6.094 8.312 1.00 91.12 82 LYS A CA 1
ATOM 622 C C . LYS A 1 82 ? -4.363 4.887 7.384 1.00 91.12 82 LYS A C 1
ATOM 624 O O . LYS A 1 82 ? -3.953 3.816 7.810 1.00 91.12 82 LYS A O 1
ATOM 629 N N . LEU A 1 83 ? -4.664 5.080 6.104 1.00 90.00 83 LEU A N 1
ATOM 630 C CA . LEU A 1 83 ? -4.419 4.101 5.044 1.00 90.00 83 LEU A CA 1
ATOM 631 C C . LEU A 1 83 ? -3.279 4.614 4.168 1.00 90.00 83 LEU A C 1
ATOM 633 O O . LEU A 1 83 ? -3.281 5.774 3.763 1.00 90.00 83 LEU A O 1
ATOM 637 N N . THR A 1 84 ? -2.278 3.777 3.925 1.00 87.75 84 THR A N 1
ATOM 638 C CA . THR A 1 84 ? -1.132 4.102 3.071 1.00 87.75 84 THR A CA 1
ATOM 639 C C . THR A 1 84 ? -1.028 3.050 1.984 1.00 87.75 84 THR A C 1
ATOM 641 O O . THR A 1 84 ? -0.884 1.869 2.295 1.00 87.75 84 THR A O 1
ATOM 644 N N . ASP A 1 85 ? -1.075 3.460 0.719 1.00 83.69 85 ASP A N 1
ATOM 645 C CA . ASP A 1 85 ? -0.728 2.553 -0.370 1.00 83.69 85 ASP A CA 1
ATOM 646 C C . ASP A 1 85 ? 0.763 2.202 -0.275 1.00 83.69 85 ASP A C 1
ATOM 648 O O . ASP A 1 85 ? 1.624 3.073 -0.148 1.00 83.69 85 ASP A O 1
ATOM 652 N N . ALA A 1 86 ? 1.056 0.909 -0.260 1.00 81.25 86 ALA A N 1
ATOM 653 C CA . ALA A 1 86 ? 2.404 0.364 -0.239 1.00 81.25 86 ALA A CA 1
ATOM 654 C C . ALA A 1 86 ? 2.546 -0.700 -1.327 1.00 81.25 86 ALA A C 1
ATOM 656 O O . ALA A 1 86 ? 3.198 -1.723 -1.109 1.00 81.25 86 ALA A O 1
ATOM 657 N N . SER A 1 87 ? 1.883 -0.479 -2.461 1.00 80.31 87 SER A N 1
ATOM 658 C CA . SER A 1 87 ? 1.831 -1.423 -3.565 1.00 80.31 87 SER A CA 1
ATOM 659 C C . SER A 1 87 ? 3.216 -1.651 -4.163 1.00 80.31 87 SER A C 1
ATOM 661 O O . SER A 1 87 ? 4.030 -0.736 -4.283 1.00 80.31 87 SER A O 1
ATOM 663 N N . TRP A 1 88 ? 3.499 -2.903 -4.518 1.00 80.75 88 TRP A N 1
ATOM 664 C CA . TRP A 1 88 ? 4.788 -3.307 -5.068 1.00 80.75 88 TRP A CA 1
ATOM 665 C C . TRP A 1 88 ? 4.668 -3.461 -6.574 1.00 80.75 88 TRP A C 1
ATOM 667 O O . TRP A 1 88 ? 3.831 -4.217 -7.069 1.00 80.75 88 TRP A O 1
ATOM 677 N N . TYR A 1 89 ? 5.556 -2.787 -7.293 1.00 81.50 89 TYR A N 1
ATOM 678 C CA . TYR A 1 89 ? 5.670 -2.893 -8.739 1.00 81.50 89 TYR A CA 1
ATOM 679 C C . TYR A 1 89 ? 6.950 -3.651 -9.054 1.00 81.50 89 TYR A C 1
ATOM 681 O O . TYR A 1 89 ? 8.055 -3.138 -8.880 1.00 81.50 89 TYR A O 1
ATOM 689 N N . THR A 1 90 ? 6.814 -4.899 -9.488 1.00 83.38 90 THR A N 1
ATOM 690 C CA . THR A 1 90 ? 7.955 -5.655 -9.994 1.00 83.38 90 THR A CA 1
ATOM 691 C C . THR A 1 90 ? 8.137 -5.291 -11.451 1.00 83.38 90 THR A C 1
ATOM 693 O O . THR A 1 90 ? 7.301 -5.613 -12.299 1.00 83.38 90 THR A O 1
ATOM 696 N N . VAL A 1 91 ? 9.241 -4.619 -11.734 1.00 83.31 91 VAL A N 1
ATOM 697 C CA . VAL A 1 91 ? 9.627 -4.232 -13.084 1.00 83.31 91 VAL A CA 1
ATOM 698 C C . VAL A 1 91 ? 10.722 -5.165 -13.584 1.00 83.31 91 VAL A C 1
ATOM 700 O O . VAL A 1 91 ? 11.619 -5.543 -12.832 1.00 83.31 91 VAL A O 1
ATOM 703 N N . VAL A 1 92 ? 10.641 -5.564 -14.848 1.00 81.62 92 VAL A N 1
ATOM 704 C CA . VAL A 1 92 ? 11.731 -6.257 -15.535 1.00 81.62 92 VAL A CA 1
ATOM 705 C C . VAL A 1 92 ? 12.476 -5.235 -16.365 1.00 81.62 92 VAL A C 1
ATOM 707 O O . VAL A 1 92 ? 11.869 -4.536 -17.174 1.00 81.62 92 VAL A O 1
ATOM 710 N N . ILE A 1 93 ? 13.787 -5.151 -16.150 1.00 78.25 93 ILE A N 1
ATOM 711 C CA . ILE A 1 93 ? 14.664 -4.310 -16.960 1.00 78.25 93 ILE A CA 1
ATOM 712 C C . ILE A 1 93 ? 14.646 -4.871 -18.379 1.00 78.25 93 ILE A C 1
ATOM 714 O O . ILE A 1 93 ? 15.056 -6.010 -18.613 1.00 78.25 93 ILE A O 1
ATOM 718 N N . VAL A 1 94 ? 14.160 -4.066 -19.318 1.00 69.81 94 VAL A N 1
ATOM 719 C CA . VAL A 1 94 ? 14.292 -4.356 -20.741 1.00 69.81 94 VAL A CA 1
ATOM 720 C C . VAL A 1 94 ? 15.683 -3.878 -21.132 1.00 69.81 94 VAL A C 1
ATOM 722 O O . VAL A 1 94 ? 15.901 -2.720 -21.457 1.00 69.81 94 VAL A O 1
ATOM 725 N N . LEU A 1 95 ? 16.672 -4.762 -20.997 1.00 58.81 95 LEU A N 1
ATOM 726 C CA . LEU A 1 95 ? 18.032 -4.509 -21.464 1.00 58.81 95 LEU A CA 1
ATOM 727 C C . LEU A 1 95 ? 18.012 -4.346 -22.995 1.00 58.81 95 LEU A C 1
ATOM 729 O O . LEU A 1 95 ? 18.269 -5.290 -23.732 1.00 58.81 95 LEU A O 1
ATOM 733 N N . HIS A 1 96 ? 17.745 -3.137 -23.483 1.00 52.88 96 HIS A N 1
ATOM 734 C CA . HIS A 1 96 ? 18.525 -2.599 -24.586 1.00 52.88 96 HIS A CA 1
ATOM 735 C C . HIS A 1 96 ? 19.689 -1.872 -23.941 1.00 52.88 96 HIS A C 1
ATOM 737 O O . HIS A 1 96 ? 19.618 -0.703 -23.573 1.00 52.88 96 HIS A O 1
ATOM 743 N N . MET A 1 97 ? 20.767 -2.622 -23.733 1.00 43.69 97 MET A N 1
ATOM 744 C CA . MET A 1 97 ? 22.047 -2.072 -23.332 1.00 43.69 97 MET A CA 1
ATOM 745 C C . MET A 1 97 ? 22.584 -1.247 -24.511 1.00 43.69 97 MET A C 1
ATOM 747 O O . MET A 1 97 ? 23.504 -1.665 -25.210 1.00 43.69 97 MET A O 1
ATOM 751 N N . HIS A 1 98 ? 21.998 -0.075 -24.771 1.00 46.66 98 HIS A N 1
ATOM 752 C CA . HIS A 1 98 ? 22.706 0.959 -25.499 1.00 46.66 98 HIS A CA 1
ATOM 753 C C . HIS A 1 98 ? 23.856 1.348 -24.591 1.00 46.66 98 HIS A C 1
ATOM 755 O O . HIS A 1 98 ? 23.697 2.064 -23.606 1.00 46.66 98 HIS A O 1
ATOM 761 N N . HIS A 1 99 ? 25.000 0.738 -24.887 1.00 44.00 99 HIS A N 1
ATOM 762 C CA . HIS A 1 99 ? 26.306 1.106 -24.400 1.00 44.00 99 HIS A CA 1
ATOM 763 C C . HIS A 1 99 ? 26.347 2.633 -24.331 1.00 44.00 99 HIS A C 1
ATOM 765 O O . HIS A 1 99 ? 26.391 3.300 -25.368 1.00 44.00 99 HIS A 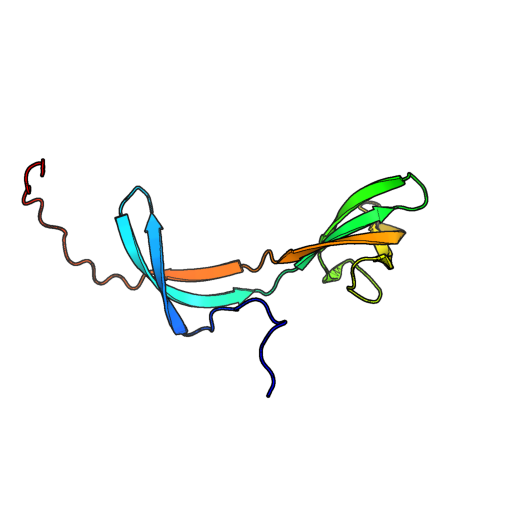O 1
ATOM 771 N N . ILE A 1 100 ? 26.254 3.192 -23.123 1.00 48.94 100 ILE A N 1
ATOM 772 C CA . ILE A 1 100 ? 26.551 4.599 -22.905 1.00 48.94 100 ILE A CA 1
ATOM 773 C C . ILE A 1 100 ? 28.042 4.673 -23.198 1.00 48.94 100 ILE A C 1
ATOM 775 O O . ILE A 1 100 ? 28.871 4.379 -22.338 1.00 48.94 100 ILE A O 1
ATOM 779 N N . ARG A 1 101 ? 28.393 4.960 -24.459 1.00 42.56 101 ARG A N 1
ATOM 780 C CA . ARG A 1 101 ? 29.730 5.434 -24.776 1.00 42.56 101 ARG A CA 1
ATOM 781 C C . ARG A 1 101 ? 29.942 6.612 -23.846 1.00 42.56 101 ARG A C 1
ATOM 783 O O . ARG A 1 101 ? 29.220 7.602 -23.936 1.00 42.56 101 ARG A O 1
ATOM 790 N N . SER A 1 102 ? 30.928 6.480 -22.970 1.00 46.50 102 SER A N 1
ATOM 791 C CA . SER A 1 102 ? 31.636 7.613 -22.403 1.00 46.50 102 SER A CA 1
ATOM 792 C C . SER A 1 102 ? 32.075 8.521 -23.547 1.00 46.50 102 SER A C 1
ATOM 794 O O . SER A 1 102 ? 33.150 8.349 -24.108 1.00 46.50 102 SER A O 1
ATOM 796 N N . HIS A 1 103 ? 31.242 9.482 -23.913 1.00 43.38 103 HIS A N 1
ATOM 797 C CA . HIS A 1 103 ? 31.703 10.699 -24.543 1.00 43.38 103 HIS A CA 1
ATOM 798 C C . HIS A 1 103 ? 31.211 11.827 -23.664 1.00 43.38 103 HIS A C 1
ATOM 800 O O . HIS A 1 103 ? 30.012 12.061 -23.524 1.00 43.38 103 HIS A O 1
ATOM 806 N N . GLY A 1 104 ? 32.186 12.429 -22.983 1.00 50.44 104 GLY A N 1
ATOM 807 C CA . GLY A 1 104 ? 31.972 13.570 -22.125 1.00 50.44 104 GLY A CA 1
ATOM 808 C C . GLY A 1 104 ? 31.221 14.659 -22.867 1.00 50.44 104 GLY A C 1
ATOM 809 O O . GLY A 1 104 ? 31.495 14.941 -24.031 1.00 50.44 104 GLY A O 1
ATOM 810 N N . ILE A 1 105 ? 30.295 15.280 -22.157 1.00 38.16 105 ILE A N 1
ATOM 811 C CA . ILE A 1 105 ? 29.829 16.612 -22.483 1.00 38.16 105 ILE A CA 1
ATOM 812 C C . ILE A 1 105 ? 29.937 17.375 -21.172 1.00 38.16 105 ILE A C 1
ATOM 814 O O . ILE A 1 105 ? 29.199 17.147 -20.217 1.00 38.16 105 ILE A O 1
ATOM 818 N N . SER A 1 106 ? 31.030 18.129 -21.134 1.00 38.47 106 SER A N 1
ATOM 819 C CA . SER A 1 106 ? 31.216 19.411 -20.471 1.00 38.47 106 SER A CA 1
ATOM 820 C C . SER A 1 106 ? 29.978 19.997 -19.795 1.00 38.47 106 SER A C 1
ATOM 822 O O . SER A 1 106 ? 28.926 20.149 -20.411 1.00 38.47 106 SER A O 1
ATOM 824 N N . SER A 1 107 ? 30.201 20.386 -18.541 1.00 37.50 107 SER A N 1
ATOM 825 C CA . SER A 1 107 ? 29.599 21.508 -17.828 1.00 37.50 107 SER A CA 1
ATOM 826 C C . SER A 1 107 ? 28.818 22.475 -18.727 1.00 37.50 107 SER A C 1
ATOM 828 O O . SER A 1 107 ? 29.375 22.995 -19.695 1.00 37.50 107 SER A O 1
ATOM 830 N N . LEU A 1 108 ? 27.563 22.751 -18.371 1.00 37.78 108 LEU A N 1
ATOM 831 C CA . LEU A 1 108 ? 26.858 23.952 -18.809 1.00 37.78 108 LEU A CA 1
ATOM 832 C C . LEU A 1 108 ? 26.654 24.865 -17.595 1.00 37.78 108 LEU A C 1
ATOM 834 O O . LEU A 1 108 ? 26.066 24.413 -16.613 1.00 37.78 108 LEU A O 1
ATOM 838 N N . ASP A 1 109 ? 27.195 26.077 -17.754 1.00 37.88 109 ASP A N 1
ATOM 839 C CA . ASP A 1 109 ? 26.993 27.368 -17.065 1.00 37.88 109 ASP A CA 1
ATOM 840 C C . ASP A 1 109 ? 26.703 27.388 -15.553 1.00 37.88 109 ASP A C 1
ATOM 842 O O . ASP A 1 109 ? 25.568 27.068 -15.129 1.00 37.88 109 ASP A O 1
#

Sequence (109 aa):
MKAADEPAYLTVGTDVSAKYRGAFCEAKIKTVKRLVKVKVLLKQDNTTQLVQDDQVKGPLRVGAIVETRTSDGSFQEAIISKLTDASWYTVVIVLHMHHIRSHGISSLD

InterPro domains:
  IPR047472 ARID4A, first Tudor domain [cd20459] (4-61)
  IPR051232 AT-rich Interactive Domain/SWI1 Chromatin Remodeling [PTHR13964] (3-92)

Secondary structure (DSSP, 8-state):
---SSS--PPPTT-EEEEEETTEEEEEEEEEEE--EEEEEEETTT--EEEEEGGGEES--STT-EEEEE-TTS-EEEEEEEEEEE--EEEEEE----------------